Protein AF-A0ABD6B1K3-F1 (afdb_monomer_lite)

Seco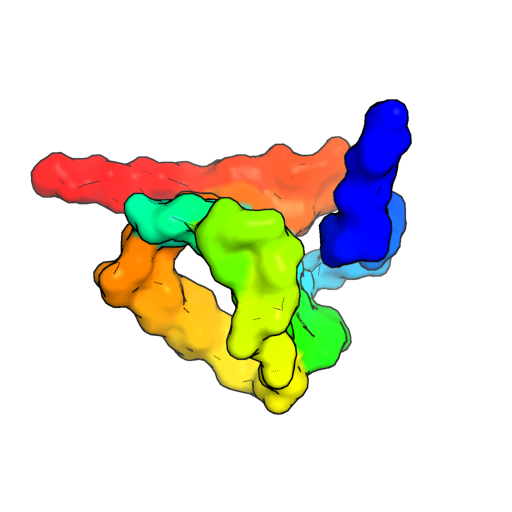ndary structure (DSSP, 8-state):
----TTSPPHHHHHT--SS-EEEEE-TTS-EEEEETTTTEEEEE-TTS-EEEEEE-S-HHHHHHHHHHHH--EEEEEETTEEEE-------

Sequence (91 aa):
MATNATRPSDEKLLGLSTSYNLLGTDRYGRDHYASAVRNLIWVTGMTGEIVHVERTDAIPQWVSFVRREHGWVALRYRDGGLETLATEVRA

pLDDT: mean 73.46, std 18.52, range [31.16, 93.25]

Foldseek 3Di:
DDDLPPDDDLVVQLVDPPWDWKWWAFPQGKIWTATLVQQWIWIADNVRHTDDIDRHNCRVVVVVVCCVPTVTFIWTRYNPGIDTDDRPPPD

Radius of gyration: 12.95 Å; chains: 1; bounding box: 31×28×36 Å

Organism: NCBI:txid2071873

Structure (mmCIF, N/CA/C/O backbone):
data_AF-A0ABD6B1K3-F1
#
_entry.id   AF-A0ABD6B1K3-F1
#
loop_
_atom_site.group_PDB
_atom_site.id
_atom_site.type_symbol
_atom_site.label_atom_id
_atom_site.label_alt_id
_atom_site.label_comp_id
_atom_site.label_asym_id
_atom_site.label_entity_id
_atom_site.label_seq_id
_atom_site.pdbx_PDB_ins_code
_atom_site.Cartn_x
_atom_site.Cartn_y
_atom_site.Cartn_z
_atom_site.occupancy
_atom_site.B_iso_or_equiv
_atom_site.auth_seq_id
_atom_site.auth_comp_id
_atom_site.auth_asym_id
_atom_site.auth_atom_id
_atom_site.pdbx_PDB_model_num
ATOM 1 N N . MET A 1 1 ? -7.140 11.556 21.565 1.00 33.84 1 MET A N 1
ATOM 2 C CA . MET A 1 1 ? -7.004 11.434 20.098 1.00 33.84 1 MET A CA 1
ATOM 3 C C . MET A 1 1 ? -5.799 10.547 19.841 1.00 33.84 1 MET A C 1
ATOM 5 O O . MET A 1 1 ? -4.689 10.993 20.087 1.00 33.84 1 MET A O 1
ATOM 9 N N . ALA A 1 2 ? -6.003 9.275 19.495 1.00 31.16 2 ALA A N 1
ATOM 10 C CA . ALA A 1 2 ? -4.889 8.379 19.195 1.00 31.16 2 ALA A CA 1
ATOM 11 C C . ALA A 1 2 ? -4.374 8.721 17.794 1.00 31.16 2 ALA A C 1
ATOM 13 O O . ALA A 1 2 ? -5.058 8.488 16.799 1.00 31.16 2 ALA A O 1
ATOM 14 N N . THR A 1 3 ? -3.200 9.340 17.721 1.00 36.25 3 THR A N 1
ATOM 15 C CA . THR A 1 3 ? -2.434 9.419 16.482 1.00 36.25 3 THR A CA 1
ATOM 16 C C . THR A 1 3 ? -2.146 7.986 16.054 1.00 36.25 3 THR A C 1
ATOM 18 O O . THR A 1 3 ? -1.546 7.213 16.797 1.00 36.25 3 THR A O 1
ATOM 21 N N . ASN A 1 4 ? -2.657 7.601 14.887 1.00 38.47 4 ASN A N 1
ATOM 22 C CA . ASN A 1 4 ? -2.478 6.275 14.313 1.00 38.47 4 ASN A CA 1
ATOM 23 C C . ASN A 1 4 ? -0.979 6.098 13.998 1.00 38.47 4 ASN A C 1
ATOM 25 O O . ASN A 1 4 ? -0.515 6.451 12.916 1.00 38.47 4 ASN A O 1
ATOM 29 N N . ALA A 1 5 ? -0.202 5.639 14.986 1.00 38.66 5 ALA A N 1
ATOM 30 C CA . ALA A 1 5 ? 1.264 5.572 14.975 1.00 38.66 5 ALA A CA 1
ATOM 31 C C . ALA A 1 5 ? 1.838 4.578 13.945 1.00 38.66 5 ALA A C 1
ATOM 33 O O . ALA A 1 5 ? 3.047 4.378 13.860 1.00 38.66 5 ALA A O 1
ATOM 34 N N . THR A 1 6 ? 0.969 3.955 13.159 1.00 51.25 6 THR A N 1
ATOM 35 C CA . THR A 1 6 ? 1.278 2.951 12.150 1.00 51.25 6 THR A CA 1
ATOM 36 C C . THR A 1 6 ? 1.282 3.508 10.728 1.00 51.25 6 THR A C 1
ATOM 38 O O . THR A 1 6 ? 1.859 2.889 9.847 1.00 51.25 6 THR A O 1
ATOM 41 N N . ARG A 1 7 ? 0.745 4.698 10.445 1.00 46.44 7 ARG A N 1
ATOM 42 C CA . ARG A 1 7 ? 0.898 5.273 9.096 1.00 46.44 7 ARG A CA 1
ATOM 43 C C . ARG A 1 7 ? 2.270 5.955 8.987 1.00 46.44 7 ARG A C 1
ATOM 45 O O . ARG A 1 7 ? 2.580 6.792 9.838 1.00 46.44 7 ARG A O 1
ATOM 52 N N . PRO A 1 8 ? 3.127 5.614 8.000 1.00 49.56 8 PRO A N 1
ATOM 53 C CA . PRO A 1 8 ? 4.334 6.396 7.765 1.00 49.56 8 PRO A CA 1
ATOM 54 C C . PRO A 1 8 ? 3.913 7.846 7.512 1.00 49.56 8 PRO A C 1
ATOM 56 O O . PRO A 1 8 ? 2.992 8.083 6.736 1.00 49.56 8 PRO A O 1
ATOM 59 N N . SER A 1 9 ? 4.541 8.799 8.204 1.00 54.50 9 SER A N 1
ATOM 60 C CA . SER A 1 9 ? 4.190 10.211 8.050 1.00 54.50 9 SER A CA 1
ATOM 61 C C . SER A 1 9 ? 4.414 10.669 6.610 1.00 54.50 9 SER A C 1
ATOM 63 O O . SER A 1 9 ? 5.357 10.214 5.957 1.00 54.50 9 SER A O 1
ATOM 65 N N . ASP A 1 10 ? 3.582 11.599 6.140 1.00 50.69 10 ASP A N 1
ATOM 66 C CA . ASP A 1 10 ? 3.669 12.157 4.787 1.00 50.69 10 ASP A CA 1
ATOM 67 C C . ASP A 1 10 ? 5.087 12.677 4.487 1.00 50.69 10 ASP A C 1
ATOM 69 O O . ASP A 1 10 ? 5.659 12.372 3.446 1.00 50.69 10 ASP A O 1
ATOM 73 N N . GLU A 1 11 ? 5.741 13.321 5.459 1.00 47.38 11 GLU A N 1
ATOM 74 C CA . GLU A 1 11 ? 7.137 13.784 5.374 1.00 47.38 11 GLU A CA 1
ATOM 75 C C . GLU A 1 11 ? 8.157 12.665 5.089 1.00 47.38 11 GLU A C 1
ATOM 77 O O . GLU A 1 11 ? 9.123 12.879 4.358 1.00 47.38 11 GLU A O 1
ATOM 82 N N . LYS A 1 12 ? 7.949 11.446 5.613 1.00 52.69 12 LYS A N 1
ATOM 83 C CA . LYS A 1 12 ? 8.829 10.290 5.340 1.00 52.69 12 LYS A CA 1
ATOM 84 C C . LYS A 1 12 ? 8.653 9.736 3.926 1.00 52.69 12 LYS A C 1
ATOM 86 O O . LYS A 1 12 ? 9.496 8.955 3.482 1.00 52.69 12 LYS A O 1
ATOM 91 N N . LEU A 1 13 ? 7.555 10.082 3.262 1.00 49.72 13 LEU A N 1
ATOM 92 C CA . LEU A 1 13 ? 7.175 9.579 1.944 1.00 49.72 13 LEU A CA 1
ATOM 93 C C . LEU A 1 13 ? 7.465 10.606 0.844 1.00 49.72 13 LEU A C 1
ATOM 95 O O . LEU A 1 13 ? 7.822 10.216 -0.264 1.00 49.72 13 LEU A O 1
ATOM 99 N N . LEU A 1 14 ? 7.421 11.898 1.177 1.00 45.84 14 LEU A N 1
ATOM 100 C CA . LEU A 1 14 ? 7.751 13.021 0.294 1.00 45.84 14 LEU A CA 1
ATOM 101 C C . LEU A 1 14 ? 9.234 13.093 -0.114 1.00 45.84 14 LEU A C 1
ATOM 103 O O . LEU A 1 14 ? 9.552 13.682 -1.137 1.00 45.84 14 LEU A O 1
ATOM 107 N N . GLY A 1 15 ? 10.150 12.474 0.639 1.00 47.44 15 GLY A N 1
ATOM 108 C CA . GLY A 1 15 ? 11.577 12.416 0.282 1.00 47.44 15 GLY A CA 1
ATOM 109 C C . GLY A 1 15 ? 11.939 11.364 -0.776 1.00 47.44 15 GLY A C 1
ATOM 110 O O . GLY A 1 15 ? 13.116 11.185 -1.082 1.00 47.44 15 GLY A O 1
ATOM 111 N N . LEU A 1 16 ? 10.959 10.618 -1.294 1.00 51.78 16 LEU A N 1
ATOM 112 C CA . LEU A 1 16 ? 11.170 9.453 -2.151 1.00 51.78 16 LEU A CA 1
ATOM 113 C C . LEU A 1 16 ? 10.700 9.743 -3.578 1.00 51.78 16 LEU A C 1
ATOM 115 O O . LEU A 1 16 ? 9.651 9.262 -4.011 1.00 51.78 16 LEU A O 1
ATOM 119 N N . SER A 1 17 ? 11.475 10.535 -4.317 1.00 47.19 17 SER A N 1
ATOM 120 C CA . SER A 1 17 ? 11.158 10.820 -5.713 1.00 47.19 17 SER A CA 1
ATOM 121 C C . SER A 1 17 ? 11.294 9.551 -6.576 1.00 47.19 17 SER A C 1
ATOM 123 O O . SER A 1 17 ? 12.254 8.787 -6.491 1.00 47.19 17 SER A O 1
ATOM 125 N N . THR A 1 18 ? 10.288 9.329 -7.425 1.00 49.66 18 THR A N 1
ATOM 126 C CA . THR A 1 18 ? 10.203 8.374 -8.558 1.00 49.66 18 THR A CA 1
ATOM 127 C C . THR A 1 18 ? 9.991 6.871 -8.318 1.00 49.66 18 THR A C 1
ATOM 129 O O . THR A 1 18 ? 9.625 6.177 -9.267 1.00 49.66 18 THR A O 1
ATOM 132 N N . SER A 1 19 ? 10.062 6.348 -7.096 1.00 55.12 19 SER A N 1
ATOM 133 C CA . SER A 1 19 ? 9.919 4.897 -6.863 1.00 55.12 19 SER A CA 1
ATOM 134 C C . SER A 1 19 ? 8.567 4.549 -6.237 1.00 55.12 19 SER A C 1
ATOM 136 O O . SER A 1 19 ? 8.335 4.878 -5.081 1.00 55.12 19 SER A O 1
ATOM 138 N N . TYR A 1 20 ? 7.679 3.896 -7.001 1.00 68.44 20 TYR A N 1
ATOM 139 C CA . TYR A 1 20 ? 6.359 3.347 -6.626 1.00 68.44 20 TYR A CA 1
ATOM 140 C C . TYR A 1 20 ? 6.090 3.224 -5.108 1.00 68.44 20 TYR A C 1
ATOM 142 O O . TYR A 1 20 ? 6.278 2.161 -4.514 1.00 68.44 20 TYR A O 1
ATOM 150 N N . ASN A 1 21 ? 5.614 4.309 -4.491 1.00 78.81 21 ASN A N 1
ATOM 151 C CA . ASN A 1 21 ? 5.031 4.297 -3.153 1.00 78.81 21 ASN A CA 1
ATOM 152 C C . ASN A 1 21 ? 3.518 4.435 -3.307 1.00 78.81 21 ASN A C 1
ATOM 154 O O . ASN A 1 21 ? 3.023 5.457 -3.797 1.00 78.81 21 ASN A O 1
ATOM 158 N N . LEU A 1 22 ? 2.799 3.385 -2.930 1.00 83.19 22 LEU A N 1
ATOM 159 C CA . LEU A 1 22 ? 1.355 3.285 -3.064 1.00 83.19 22 LEU A CA 1
ATOM 160 C C . LEU A 1 22 ? 0.727 2.998 -1.708 1.00 83.19 22 LEU A C 1
ATOM 162 O O . LEU A 1 22 ? 1.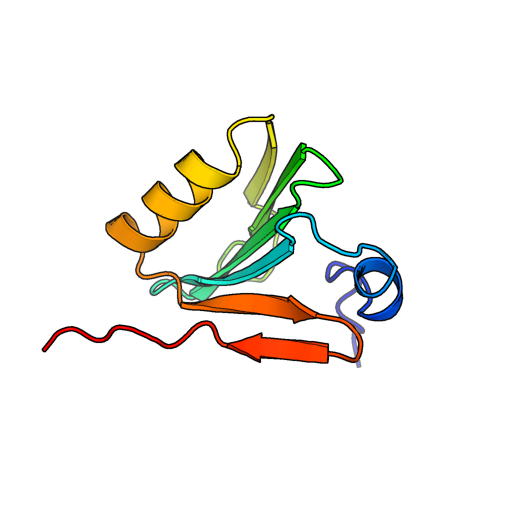244 2.208 -0.919 1.00 83.19 22 LEU A O 1
ATOM 166 N N . LEU A 1 23 ? -0.415 3.625 -1.478 1.00 87.12 23 LEU A N 1
ATOM 167 C CA . LEU A 1 23 ? -1.302 3.361 -0.356 1.00 87.12 23 LEU A CA 1
ATOM 168 C C . LEU A 1 23 ? -2.700 3.139 -0.916 1.00 87.12 23 LEU A C 1
ATOM 170 O O . LEU A 1 23 ? -3.044 3.721 -1.930 1.00 87.12 23 LEU A O 1
ATOM 174 N N . GLY A 1 24 ? -3.548 2.372 -0.261 1.00 86.38 24 GLY A N 1
ATOM 175 C CA . GLY A 1 24 ? -4.986 2.535 -0.448 1.00 86.38 24 GLY A CA 1
ATOM 176 C C . GLY A 1 24 ? -5.758 1.425 0.216 1.00 86.38 24 GLY A C 1
ATOM 177 O O . GLY A 1 24 ? -5.165 0.531 0.808 1.00 86.38 24 GLY A O 1
ATOM 178 N N . THR A 1 25 ? -7.067 1.464 0.062 1.00 87.50 25 THR A N 1
ATOM 179 C CA . THR A 1 25 ? -7.958 0.548 0.761 1.00 87.50 25 THR A CA 1
ATOM 180 C C . THR A 1 25 ? -8.608 -0.391 -0.246 1.00 87.50 25 THR A C 1
ATOM 182 O O .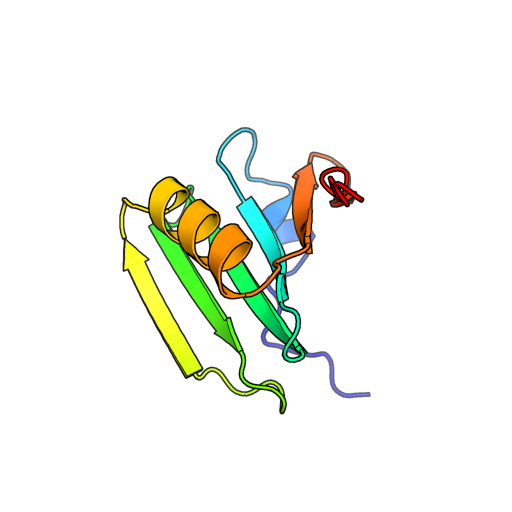 THR A 1 25 ? -8.970 0.022 -1.353 1.00 87.50 25 THR A O 1
ATOM 185 N N . ASP A 1 26 ? -8.690 -1.674 0.093 1.00 88.75 26 ASP A N 1
ATOM 186 C CA . ASP A 1 26 ? -9.401 -2.651 -0.730 1.00 88.75 26 ASP A CA 1
ATOM 187 C C . ASP A 1 26 ? -10.905 -2.691 -0.417 1.00 88.75 26 ASP A C 1
ATOM 189 O O . ASP A 1 26 ? -11.384 -2.064 0.530 1.00 88.75 26 ASP A O 1
ATOM 193 N N . ARG A 1 27 ? -11.674 -3.456 -1.202 1.00 85.88 27 ARG A N 1
ATOM 194 C CA . ARG A 1 27 ? -13.136 -3.577 -1.036 1.00 85.88 27 ARG A CA 1
ATOM 195 C C . ARG A 1 27 ? -13.578 -4.164 0.308 1.00 85.88 27 ARG A C 1
ATOM 197 O O . ARG A 1 27 ? -14.765 -4.134 0.615 1.00 85.88 27 ARG A O 1
ATOM 204 N N . TYR A 1 28 ? -12.652 -4.737 1.074 1.00 86.62 28 TYR A N 1
ATOM 205 C CA . TYR A 1 28 ? -12.901 -5.311 2.393 1.00 86.62 28 TYR A CA 1
ATOM 206 C C . TYR A 1 28 ? -12.527 -4.348 3.527 1.00 86.62 28 TYR A C 1
ATOM 208 O O . TYR A 1 28 ? -12.668 -4.708 4.692 1.00 86.62 28 TYR A O 1
ATOM 216 N N . GLY A 1 29 ? -12.053 -3.138 3.212 1.00 86.44 29 GLY A N 1
ATOM 217 C CA . GLY A 1 29 ? -11.655 -2.143 4.207 1.00 86.44 29 GLY A CA 1
ATOM 218 C C . GLY A 1 29 ? -10.241 -2.335 4.758 1.00 86.44 29 GLY A C 1
ATOM 219 O O . GLY A 1 29 ? -9.921 -1.755 5.792 1.00 86.44 29 GLY A O 1
ATOM 220 N N . ARG A 1 30 ? -9.392 -3.143 4.107 1.00 89.06 30 ARG A N 1
ATOM 221 C CA . ARG A 1 30 ? -7.985 -3.320 4.505 1.00 89.06 30 ARG A CA 1
ATOM 222 C C . ARG A 1 30 ? -7.119 -2.251 3.859 1.00 89.06 30 ARG A C 1
ATOM 224 O O . ARG A 1 30 ? -7.231 -2.045 2.649 1.00 89.06 30 ARG A O 1
ATOM 231 N N . ASP A 1 31 ? -6.232 -1.627 4.630 1.00 90.19 31 ASP A N 1
ATOM 232 C CA . ASP A 1 31 ? -5.245 -0.700 4.079 1.00 90.19 31 ASP A CA 1
ATOM 233 C C . ASP A 1 31 ? -4.031 -1.483 3.573 1.00 90.19 31 ASP A C 1
ATOM 235 O O . ASP A 1 31 ? -3.484 -2.354 4.249 1.00 90.19 31 ASP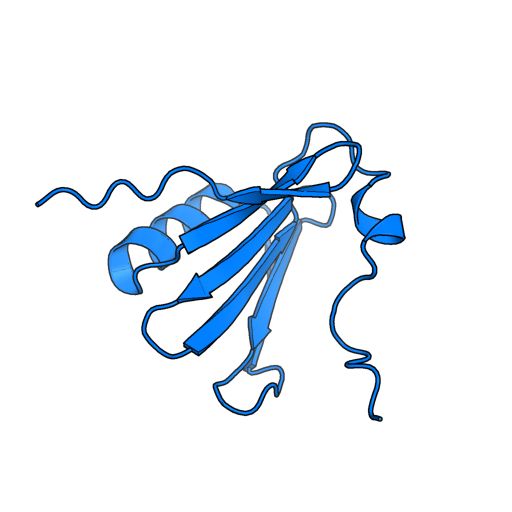 A O 1
ATOM 239 N N . HIS A 1 32 ? -3.602 -1.140 2.367 1.00 90.06 32 HIS A N 1
ATOM 240 C CA . HIS A 1 32 ? -2.478 -1.717 1.648 1.00 90.06 32 HIS A CA 1
ATOM 241 C C . HIS A 1 32 ? -1.428 -0.641 1.441 1.00 90.06 32 HIS A C 1
ATOM 243 O O . HIS A 1 32 ? -1.722 0.405 0.865 1.00 90.06 32 HIS A O 1
ATOM 249 N N . TYR A 1 33 ? -0.201 -0.909 1.866 1.00 89.69 33 TYR A N 1
ATOM 250 C CA . TYR A 1 33 ? 0.962 -0.068 1.626 1.00 89.69 33 TYR A CA 1
ATOM 251 C C . TYR A 1 33 ? 2.019 -0.858 0.857 1.00 89.69 33 TYR A C 1
ATOM 253 O O . TYR A 1 33 ? 2.384 -1.969 1.239 1.00 89.69 33 TYR A O 1
ATOM 261 N N . ALA A 1 34 ? 2.539 -0.261 -0.209 1.00 88.38 34 ALA A N 1
ATOM 262 C CA . ALA A 1 34 ? 3.615 -0.811 -1.018 1.00 88.38 34 ALA A CA 1
ATOM 263 C C . ALA A 1 34 ? 4.678 0.259 -1.266 1.00 88.38 34 ALA A C 1
ATOM 265 O O . ALA A 1 34 ? 4.359 1.373 -1.679 1.00 88.38 34 ALA A O 1
ATOM 266 N N . SER A 1 35 ? 5.945 -0.083 -1.039 1.00 86.62 35 SER A N 1
ATOM 267 C CA . SER A 1 35 ? 7.080 0.817 -1.233 1.00 86.62 35 SER A CA 1
ATOM 268 C C . SER A 1 35 ? 8.190 0.128 -2.003 1.00 86.62 35 SER A C 1
ATOM 270 O O . SER A 1 35 ? 8.894 -0.721 -1.456 1.00 86.62 35 SER A O 1
ATOM 272 N N . ALA A 1 36 ? 8.387 0.544 -3.252 1.00 80.88 36 ALA A N 1
ATOM 273 C CA . ALA A 1 36 ? 9.508 0.093 -4.076 1.00 80.88 36 ALA A CA 1
ATOM 274 C C . ALA A 1 36 ? 10.861 0.643 -3.600 1.00 80.88 36 ALA A C 1
ATOM 276 O O . ALA A 1 36 ? 11.896 0.075 -3.908 1.00 80.88 36 ALA A O 1
ATOM 277 N N . VAL A 1 37 ? 10.884 1.727 -2.817 1.00 82.56 37 VAL A N 1
ATOM 278 C CA . VAL A 1 37 ? 12.136 2.191 -2.193 1.00 82.56 37 VAL A CA 1
ATOM 279 C C . VAL A 1 37 ? 12.595 1.234 -1.103 1.00 82.56 37 VAL A C 1
ATOM 281 O O . VAL A 1 37 ? 13.786 1.003 -0.924 1.00 82.56 37 VAL A O 1
ATOM 284 N N . ARG A 1 38 ? 11.642 0.718 -0.326 1.00 83.31 38 ARG A N 1
ATOM 285 C CA . ARG A 1 38 ? 11.932 -0.129 0.833 1.00 83.31 38 ARG A CA 1
ATOM 286 C C . ARG A 1 38 ? 11.822 -1.618 0.520 1.00 83.31 38 ARG A C 1
ATOM 288 O O . ARG A 1 38 ? 12.022 -2.409 1.440 1.00 83.31 38 ARG A O 1
ATOM 295 N N . ASN A 1 39 ? 11.459 -1.972 -0.717 1.00 87.88 39 ASN A N 1
ATOM 296 C CA . ASN A 1 39 ? 11.040 -3.312 -1.129 1.00 87.88 39 ASN A CA 1
ATOM 297 C C . ASN A 1 39 ? 10.118 -3.929 -0.082 1.00 87.88 39 ASN A C 1
ATOM 299 O O . ASN A 1 39 ? 10.400 -4.999 0.440 1.00 87.88 39 ASN A O 1
ATOM 303 N N . LEU A 1 40 ? 9.082 -3.186 0.316 1.00 88.62 40 LEU A N 1
ATOM 304 C CA . LEU A 1 40 ? 8.247 -3.512 1.469 1.00 88.62 40 LEU A CA 1
ATOM 305 C C . LEU A 1 40 ? 6.767 -3.412 1.123 1.00 88.62 40 LEU A C 1
ATOM 307 O O . LEU A 1 40 ? 6.314 -2.406 0.572 1.00 88.62 40 LEU A O 1
ATOM 311 N N . ILE A 1 41 ? 6.026 -4.427 1.545 1.00 91.25 41 ILE A N 1
ATOM 312 C CA . ILE A 1 41 ? 4.570 -4.482 1.556 1.00 91.25 41 ILE A CA 1
ATOM 313 C C . ILE A 1 41 ? 4.099 -4.555 3.001 1.00 91.25 41 ILE A C 1
ATOM 315 O O . ILE A 1 41 ? 4.707 -5.226 3.839 1.00 91.25 41 ILE A O 1
ATOM 319 N N . TRP A 1 42 ? 2.983 -3.894 3.275 1.00 93.25 42 TRP A N 1
ATOM 320 C CA . TRP A 1 42 ? 2.282 -3.970 4.543 1.00 93.25 42 TRP A CA 1
ATOM 321 C C . TRP A 1 42 ? 0.770 -3.921 4.307 1.00 93.25 42 TRP A C 1
ATOM 323 O O . TRP A 1 42 ? 0.285 -3.065 3.571 1.00 93.25 42 TRP A O 1
ATOM 333 N N . VAL A 1 43 ? 0.031 -4.839 4.932 1.00 91.00 43 VAL A N 1
ATOM 334 C CA . VAL A 1 43 ? -1.436 -4.857 4.947 1.00 91.00 43 VAL A CA 1
ATOM 335 C C . VAL A 1 43 ? -1.965 -4.779 6.376 1.00 91.00 43 VAL A C 1
ATOM 337 O O . VAL A 1 43 ? -1.459 -5.464 7.276 1.00 91.00 43 VAL A O 1
ATOM 340 N N . THR A 1 44 ? -3.009 -3.981 6.579 1.00 92.81 44 THR A N 1
ATOM 341 C CA . THR A 1 44 ? -3.781 -3.971 7.822 1.00 92.81 44 THR A CA 1
ATOM 342 C C . THR A 1 44 ? -5.040 -4.824 7.713 1.00 92.81 44 THR A C 1
ATOM 344 O O . THR A 1 44 ? -5.619 -4.996 6.641 1.00 92.81 44 THR A O 1
ATOM 347 N N . GLY A 1 45 ? -5.471 -5.387 8.835 1.00 87.31 45 GLY A N 1
ATOM 348 C CA . GLY A 1 45 ? -6.796 -5.969 8.972 1.00 87.31 45 GLY A CA 1
ATOM 349 C C . GLY A 1 45 ? -7.866 -4.885 9.099 1.00 87.31 45 GLY A C 1
ATOM 350 O O . GLY A 1 45 ? -7.575 -3.689 9.174 1.00 87.31 45 GLY A O 1
ATOM 351 N N . MET A 1 46 ? -9.129 -5.309 9.144 1.00 87.88 46 MET A N 1
ATOM 352 C CA . MET A 1 46 ? -10.281 -4.398 9.217 1.00 87.88 46 MET A CA 1
ATOM 353 C C . MET A 1 46 ? -10.320 -3.585 10.519 1.00 87.88 46 MET A C 1
ATOM 355 O O . MET A 1 46 ? -10.989 -2.556 10.573 1.00 87.88 46 MET A O 1
ATOM 359 N N . THR A 1 47 ? -9.622 -4.033 11.571 1.00 86.56 47 THR A N 1
ATOM 360 C CA . THR A 1 47 ? -9.549 -3.324 12.859 1.00 86.56 47 THR A CA 1
ATOM 361 C C . THR A 1 47 ? -8.278 -2.481 13.004 1.00 86.56 47 THR A C 1
ATOM 363 O O . THR A 1 47 ? -8.053 -1.873 14.049 1.00 86.56 47 THR A O 1
ATOM 366 N N . GLY A 1 48 ? -7.473 -2.381 11.938 1.00 82.81 48 GLY A N 1
ATOM 367 C CA . GLY A 1 48 ? -6.248 -1.579 11.887 1.00 82.81 48 GLY A CA 1
ATOM 368 C C . GLY A 1 48 ? -4.990 -2.294 12.391 1.00 82.81 48 GLY A C 1
ATOM 369 O O . GLY A 1 48 ? -3.906 -1.710 12.378 1.00 82.81 48 GLY A O 1
ATOM 370 N N . GLU A 1 49 ? -5.104 -3.551 12.809 1.00 90.06 49 GLU A N 1
ATOM 371 C CA . GLU A 1 49 ? -3.986 -4.409 13.177 1.00 90.06 49 GLU A CA 1
ATOM 372 C C . GLU A 1 49 ? -3.140 -4.787 11.957 1.00 90.06 49 GLU A C 1
ATOM 374 O O . GLU A 1 49 ? -3.632 -4.855 10.834 1.00 90.06 49 GLU A O 1
ATOM 379 N N . ILE A 1 50 ? -1.853 -5.058 12.156 1.00 89.81 50 ILE A N 1
ATOM 380 C CA . ILE A 1 50 ? -0.979 -5.520 11.077 1.00 89.81 50 ILE A CA 1
ATOM 381 C C . ILE A 1 50 ? -1.218 -7.013 10.860 1.00 89.81 50 ILE A C 1
ATOM 383 O O . ILE A 1 50 ? -0.973 -7.801 11.770 1.00 89.81 50 ILE A O 1
ATOM 387 N N . VAL A 1 51 ? -1.645 -7.401 9.657 1.00 91.81 51 VAL A N 1
ATOM 388 C CA . VAL A 1 51 ? -1.898 -8.815 9.313 1.00 91.81 51 VAL A CA 1
ATOM 389 C C . VAL A 1 51 ? -0.876 -9.384 8.335 1.00 91.81 51 VAL A C 1
ATOM 391 O O . VAL A 1 51 ? -0.719 -10.599 8.261 1.00 91.81 51 VAL A O 1
ATOM 394 N N . HIS A 1 52 ? -0.164 -8.526 7.597 1.00 90.75 52 HIS A N 1
ATOM 395 C CA . HIS A 1 52 ? 0.886 -8.943 6.664 1.00 90.75 52 HIS A CA 1
ATOM 396 C C . HIS A 1 52 ? 1.994 -7.900 6.576 1.00 90.75 52 HIS A C 1
ATOM 398 O O . HIS A 1 52 ? 1.711 -6.709 6.437 1.00 90.75 52 HIS A O 1
ATOM 404 N N . VAL A 1 53 ? 3.245 -8.357 6.605 1.00 92.88 53 VAL A N 1
ATOM 405 C CA . VAL A 1 53 ? 4.435 -7.553 6.303 1.00 92.88 53 VAL A CA 1
ATOM 406 C C . VAL A 1 53 ? 5.406 -8.430 5.535 1.00 92.88 53 VAL A C 1
ATOM 408 O O . VAL A 1 53 ? 5.762 -9.513 5.993 1.00 92.88 53 VAL A O 1
ATOM 411 N N . GLU A 1 54 ? 5.869 -7.952 4.388 1.00 91.69 54 GLU A N 1
ATOM 412 C CA . GLU A 1 54 ? 6.763 -8.718 3.527 1.00 91.69 54 GLU A CA 1
ATOM 413 C C . GLU A 1 54 ? 7.785 -7.806 2.867 1.00 91.69 54 GLU A C 1
ATOM 415 O O . GLU A 1 54 ? 7.439 -6.729 2.377 1.00 91.69 54 GLU A O 1
ATOM 420 N N . ARG A 1 55 ? 9.047 -8.252 2.833 1.00 92.19 55 ARG A N 1
ATOM 421 C CA . ARG A 1 55 ? 10.070 -7.633 1.992 1.00 92.19 55 ARG A CA 1
ATOM 422 C C . ARG A 1 55 ? 10.179 -8.377 0.671 1.00 92.19 55 ARG A C 1
ATOM 424 O O . ARG A 1 55 ? 10.441 -9.575 0.680 1.00 92.19 55 ARG A O 1
ATOM 431 N N . THR A 1 56 ? 9.995 -7.677 -0.441 1.00 86.56 56 THR A N 1
ATOM 432 C CA . THR A 1 56 ? 9.990 -8.279 -1.775 1.00 86.56 56 THR A CA 1
ATOM 433 C C . THR A 1 56 ? 10.304 -7.256 -2.858 1.00 86.56 56 THR A C 1
ATOM 435 O O . THR A 1 56 ? 9.884 -6.101 -2.778 1.00 86.56 56 THR A O 1
ATOM 438 N N . ASP A 1 57 ? 11.000 -7.706 -3.899 1.00 86.31 57 ASP A N 1
ATOM 439 C CA . ASP A 1 57 ? 11.263 -6.922 -5.110 1.00 86.31 57 ASP A CA 1
ATOM 440 C C . ASP A 1 57 ? 10.098 -7.028 -6.118 1.00 86.31 57 ASP A C 1
ATOM 442 O O . ASP A 1 57 ? 10.039 -6.294 -7.104 1.00 86.31 57 ASP A O 1
ATOM 446 N N . ALA A 1 58 ? 9.120 -7.907 -5.858 1.00 85.81 58 ALA A N 1
ATOM 447 C CA . ALA A 1 58 ? 7.955 -8.144 -6.714 1.00 85.81 58 ALA A CA 1
ATOM 448 C C . ALA A 1 58 ? 6.776 -7.187 -6.423 1.00 85.81 58 ALA A C 1
ATOM 450 O O . ALA A 1 58 ? 5.602 -7.558 -6.544 1.00 85.81 58 ALA A O 1
ATOM 451 N N . ILE A 1 59 ? 7.078 -5.945 -6.026 1.00 87.00 59 ILE A N 1
ATOM 452 C CA . ILE A 1 59 ? 6.072 -4.935 -5.660 1.00 87.00 59 ILE A CA 1
ATOM 453 C C . ILE A 1 59 ? 5.040 -4.711 -6.784 1.00 87.00 59 ILE A C 1
ATOM 455 O O . ILE A 1 59 ? 3.842 -4.752 -6.495 1.00 87.00 59 ILE A O 1
ATOM 459 N N . PRO A 1 60 ? 5.425 -4.527 -8.066 1.00 83.75 60 PRO A N 1
ATOM 460 C CA . PRO A 1 60 ? 4.449 -4.300 -9.137 1.00 83.75 60 PRO A CA 1
ATOM 461 C C . PRO A 1 60 ? 3.475 -5.471 -9.348 1.00 83.75 60 PRO A C 1
ATOM 463 O O . PRO A 1 60 ? 2.288 -5.257 -9.618 1.00 83.75 60 PRO A O 1
ATOM 466 N N . GLN A 1 61 ? 3.955 -6.709 -9.212 1.00 82.75 61 GLN A N 1
ATOM 467 C CA . GLN A 1 61 ? 3.152 -7.923 -9.365 1.00 82.75 61 GLN A CA 1
ATOM 468 C C . GLN A 1 61 ? 2.133 -8.038 -8.233 1.00 82.75 61 GLN A C 1
ATOM 470 O O . GLN A 1 61 ? 0.954 -8.287 -8.493 1.00 82.75 61 GLN A O 1
ATOM 475 N N . TRP A 1 62 ? 2.565 -7.790 -6.996 1.00 87.81 62 TRP A N 1
ATOM 476 C CA . TRP A 1 62 ? 1.675 -7.786 -5.840 1.00 87.81 62 TRP A CA 1
ATOM 477 C C . TRP A 1 62 ? 0.594 -6.709 -5.961 1.00 87.81 62 TRP A C 1
ATOM 479 O O . TRP A 1 62 ? -0.591 -6.999 -5.803 1.00 87.81 62 TRP A O 1
ATOM 489 N N . VAL A 1 63 ? 0.974 -5.485 -6.345 1.00 85.19 63 VAL A N 1
ATOM 490 C CA . VAL A 1 63 ? 0.026 -4.379 -6.555 1.00 85.19 63 VAL A CA 1
ATOM 491 C C . VAL A 1 63 ? -1.047 -4.762 -7.576 1.00 85.19 63 VAL A C 1
ATOM 493 O O . VAL A 1 63 ? -2.238 -4.533 -7.357 1.00 85.19 63 VAL A O 1
ATOM 496 N N . SER A 1 64 ? -0.625 -5.372 -8.685 1.00 83.19 64 SER A N 1
ATOM 497 C CA . SER A 1 64 ? -1.522 -5.819 -9.754 1.00 83.19 64 SER A CA 1
ATOM 498 C C . SER A 1 64 ? -2.476 -6.918 -9.279 1.00 83.19 64 SER A C 1
ATOM 500 O O . SER A 1 64 ? -3.664 -6.880 -9.603 1.00 83.19 64 SER A O 1
ATOM 502 N N . PHE A 1 65 ? -1.979 -7.865 -8.478 1.00 85.25 65 PH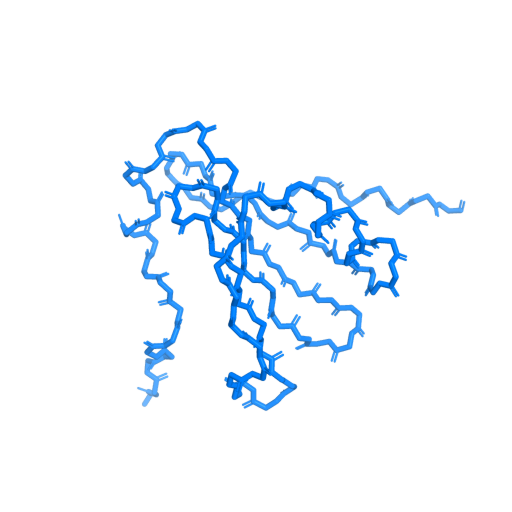E A N 1
ATOM 503 C CA . PHE A 1 65 ? -2.789 -8.911 -7.857 1.00 85.25 65 PHE A CA 1
ATOM 504 C C . PHE A 1 65 ? -3.864 -8.318 -6.938 1.00 85.25 65 PHE A C 1
ATOM 506 O O . PHE A 1 65 ? -5.045 -8.593 -7.138 1.00 85.25 65 PHE A O 1
ATOM 513 N N . VAL A 1 66 ? -3.496 -7.447 -5.993 1.00 86.12 66 VAL A N 1
ATOM 514 C CA . VAL A 1 66 ? -4.454 -6.868 -5.034 1.00 86.12 66 VAL A CA 1
ATOM 515 C C . VAL A 1 66 ? -5.520 -6.034 -5.748 1.00 86.12 66 VAL A C 1
ATOM 517 O O . VAL A 1 66 ? -6.704 -6.140 -5.425 1.00 86.12 66 VAL A O 1
ATOM 520 N N . ARG A 1 67 ? -5.144 -5.245 -6.763 1.00 84.88 67 ARG A N 1
ATOM 521 C CA . ARG A 1 67 ? -6.119 -4.493 -7.573 1.00 84.88 67 ARG A CA 1
ATOM 522 C C . ARG A 1 67 ? -7.148 -5.408 -8.224 1.00 84.88 67 ARG A C 1
ATOM 524 O O . ARG A 1 67 ? -8.340 -5.133 -8.114 1.00 84.88 67 ARG A O 1
ATOM 531 N N . ARG A 1 68 ? -6.694 -6.490 -8.860 1.00 84.19 68 ARG A N 1
ATOM 532 C CA . ARG A 1 68 ? -7.563 -7.434 -9.572 1.00 84.19 68 ARG A CA 1
ATOM 533 C C . ARG A 1 68 ? -8.452 -8.241 -8.625 1.00 84.19 68 ARG A C 1
ATOM 535 O O . ARG A 1 68 ? -9.648 -8.344 -8.863 1.00 84.19 68 ARG A O 1
ATOM 542 N N . GLU A 1 69 ? -7.884 -8.796 -7.559 1.00 87.25 69 GLU A N 1
ATOM 543 C CA . GLU A 1 69 ? -8.596 -9.735 -6.681 1.00 87.25 69 GLU A CA 1
ATOM 544 C C . GLU A 1 69 ? -9.420 -9.043 -5.588 1.00 87.25 69 GLU A C 1
AT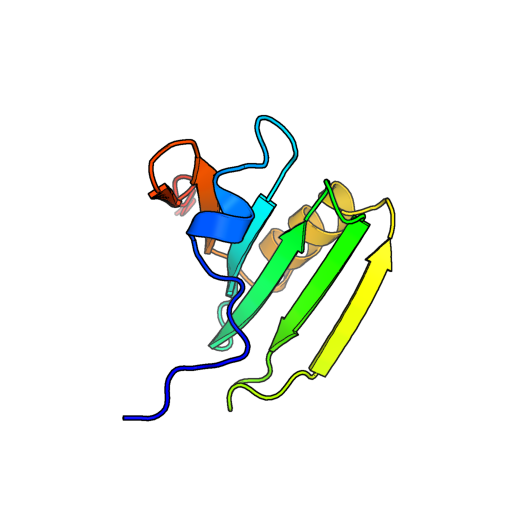OM 546 O O . GLU A 1 69 ? -10.402 -9.600 -5.089 1.00 87.25 69 GLU A O 1
ATOM 551 N N . HIS A 1 70 ? -9.015 -7.845 -5.161 1.00 84.56 70 HIS A N 1
ATOM 552 C CA . HIS A 1 70 ? -9.578 -7.183 -3.982 1.00 84.56 70 HIS A CA 1
ATOM 553 C C . HIS A 1 70 ? -10.120 -5.777 -4.258 1.00 84.56 70 HIS A C 1
ATOM 555 O O . HIS A 1 70 ? -10.700 -5.179 -3.357 1.00 84.56 70 HIS A O 1
ATOM 561 N N . GLY A 1 71 ? -10.009 -5.252 -5.483 1.00 81.50 71 GLY A N 1
ATOM 562 C CA . GLY A 1 71 ? -10.577 -3.946 -5.831 1.00 81.50 71 GLY A CA 1
ATOM 563 C C . GLY A 1 71 ? -9.896 -2.797 -5.088 1.00 81.50 71 GLY A C 1
ATOM 564 O O . GLY A 1 71 ? -10.548 -2.017 -4.402 1.00 81.50 71 GLY A O 1
ATOM 565 N N . TRP A 1 72 ? -8.569 -2.731 -5.178 1.00 82.81 72 TRP A N 1
ATOM 566 C CA . TRP A 1 72 ? -7.766 -1.712 -4.502 1.00 82.81 72 TRP A CA 1
ATOM 567 C C . TRP A 1 72 ? -7.764 -0.372 -5.244 1.00 82.81 72 TRP A C 1
ATOM 569 O O . TRP A 1 72 ? -7.220 -0.261 -6.347 1.00 82.81 72 TRP A O 1
ATOM 579 N N . VAL A 1 73 ? -8.318 0.664 -4.606 1.00 79.44 73 VAL A N 1
ATOM 580 C CA . VAL A 1 73 ? -8.210 2.056 -5.070 1.00 79.44 73 VAL A CA 1
ATOM 581 C C . VAL A 1 73 ? -6.898 2.631 -4.553 1.00 79.44 73 VAL A C 1
ATOM 583 O O . VAL A 1 73 ? -6.783 3.040 -3.399 1.00 79.44 73 VAL A O 1
ATOM 586 N N . ALA A 1 74 ? -5.881 2.617 -5.408 1.00 77.06 74 ALA A N 1
ATOM 587 C CA . ALA A 1 74 ? -4.547 3.052 -5.032 1.00 77.06 74 ALA A CA 1
ATOM 588 C C . ALA A 1 74 ? -4.401 4.580 -5.100 1.00 77.06 74 ALA A C 1
ATOM 590 O O . ALA A 1 74 ? -4.665 5.217 -6.118 1.00 77.06 74 ALA A O 1
ATOM 591 N N . LEU A 1 75 ? -3.880 5.145 -4.026 1.00 80.31 75 LEU A N 1
ATOM 592 C CA . LEU A 1 75 ? -3.290 6.464 -3.922 1.00 80.31 75 LEU A CA 1
ATOM 593 C C . LEU A 1 75 ? -1.781 6.365 -4.171 1.00 80.31 75 LEU A C 1
ATOM 595 O O . LEU A 1 75 ? -1.129 5.388 -3.789 1.00 80.31 75 LEU A O 1
ATOM 599 N N . ARG A 1 76 ? -1.209 7.390 -4.792 1.00 79.69 76 ARG A N 1
ATOM 600 C CA . ARG A 1 76 ? 0.225 7.527 -5.041 1.00 79.69 76 ARG A CA 1
ATOM 601 C C . ARG A 1 76 ? 0.757 8.758 -4.326 1.00 79.69 76 ARG A C 1
ATOM 603 O O . ARG A 1 76 ? 0.179 9.834 -4.451 1.00 79.69 76 ARG A O 1
ATOM 610 N N . TYR A 1 77 ? 1.889 8.608 -3.647 1.00 69.62 77 TYR A N 1
ATOM 611 C CA . TYR A 1 77 ? 2.632 9.747 -3.112 1.00 69.62 77 TYR A CA 1
ATOM 612 C C . TYR A 1 77 ? 3.355 10.483 -4.248 1.00 69.62 77 TYR A C 1
ATOM 614 O O . TYR A 1 77 ? 4.016 9.857 -5.081 1.00 69.62 77 TYR A O 1
ATOM 622 N N . ARG A 1 78 ? 3.215 11.807 -4.294 1.00 66.88 78 ARG A N 1
ATOM 623 C CA . ARG A 1 78 ? 3.985 12.721 -5.149 1.00 66.88 78 ARG A CA 1
ATOM 624 C C . ARG A 1 78 ? 4.525 13.865 -4.295 1.00 66.88 78 ARG A C 1
ATOM 626 O O . ARG A 1 78 ? 4.030 14.094 -3.194 1.00 66.88 78 ARG A O 1
ATOM 633 N N . ASP A 1 79 ? 5.494 14.605 -4.822 1.00 63.88 79 ASP A N 1
ATOM 634 C CA . ASP A 1 79 ? 5.991 15.825 -4.187 1.00 63.88 79 ASP A CA 1
ATOM 635 C C . ASP A 1 79 ? 4.811 16.760 -3.863 1.00 63.88 79 ASP A C 1
ATOM 637 O O . ASP A 1 79 ? 4.091 17.212 -4.753 1.00 63.88 79 ASP A O 1
ATOM 641 N N . GLY A 1 80 ? 4.579 16.999 -2.572 1.00 65.19 80 GLY A N 1
ATOM 642 C CA . GLY A 1 80 ? 3.494 17.837 -2.066 1.00 65.19 80 GLY A CA 1
ATOM 643 C C . GLY A 1 80 ? 2.179 17.131 -1.710 1.00 65.19 80 GLY A C 1
ATOM 644 O O . GLY A 1 80 ? 1.266 17.825 -1.268 1.00 65.19 80 GLY A O 1
ATOM 645 N N . GLY A 1 81 ? 2.043 15.800 -1.837 1.00 68.50 81 GLY A N 1
ATOM 646 C CA . GLY A 1 81 ? 0.870 15.102 -1.289 1.00 68.50 81 GLY A CA 1
ATOM 647 C C . GLY A 1 81 ? 0.535 13.719 -1.858 1.00 68.50 81 GLY A C 1
ATOM 648 O O . GLY A 1 81 ? 1.354 13.030 -2.464 1.00 68.50 81 GLY A O 1
ATOM 649 N N . LEU A 1 82 ? -0.713 13.309 -1.627 1.00 71.50 82 LEU A N 1
ATOM 650 C CA . LEU A 1 82 ? -1.311 12.055 -2.090 1.00 71.50 82 LEU A CA 1
ATOM 651 C C . LEU A 1 82 ? -2.262 12.322 -3.261 1.00 71.50 82 LEU A C 1
ATOM 653 O O . LEU A 1 82 ? -3.145 13.170 -3.165 1.00 71.50 82 LEU A O 1
ATOM 657 N N . GLU A 1 83 ? -2.127 11.560 -4.343 1.00 78.75 83 GLU A N 1
ATOM 658 C CA . GLU A 1 83 ? -3.037 11.604 -5.490 1.00 78.75 83 GLU A CA 1
ATOM 659 C C . GLU A 1 83 ? -3.739 10.262 -5.675 1.00 78.75 83 GLU A C 1
ATOM 661 O O . GLU A 1 83 ? -3.099 9.213 -5.657 1.00 78.75 83 GLU A O 1
ATOM 666 N N . THR A 1 84 ? -5.049 10.288 -5.916 1.00 75.69 84 THR A N 1
ATOM 667 C CA . THR A 1 84 ? -5.789 9.081 -6.302 1.00 75.69 84 THR A CA 1
ATOM 668 C C . THR A 1 84 ? -5.420 8.693 -7.728 1.00 75.69 84 THR A C 1
ATOM 670 O O . THR A 1 84 ? -5.609 9.483 -8.652 1.00 75.69 84 THR A O 1
ATOM 673 N N . LEU A 1 85 ? -4.925 7.472 -7.937 1.00 71.75 85 LEU A N 1
ATOM 674 C CA . LEU A 1 85 ? -4.779 6.942 -9.288 1.00 71.75 85 LEU A CA 1
ATOM 675 C C . LEU A 1 85 ? -6.185 6.649 -9.808 1.00 71.75 85 LEU A C 1
ATOM 677 O O . LEU A 1 85 ? -6.898 5.852 -9.198 1.00 71.75 85 LEU A O 1
ATOM 681 N N . ALA A 1 86 ? -6.575 7.354 -10.877 1.00 57.59 86 ALA A N 1
ATOM 682 C CA . ALA A 1 86 ? -7.920 7.342 -11.444 1.00 57.59 86 ALA A CA 1
ATOM 683 C C . ALA A 1 86 ? -8.537 5.940 -11.389 1.00 57.59 86 ALA A C 1
ATOM 685 O O . ALA A 1 86 ? -7.986 4.971 -11.916 1.00 57.59 86 ALA A O 1
ATOM 686 N N . THR A 1 87 ? -9.662 5.849 -10.689 1.00 54.34 87 THR A N 1
ATOM 687 C CA . THR A 1 87 ? -10.449 4.636 -10.543 1.00 54.34 87 THR A CA 1
ATOM 688 C C . THR A 1 87 ? -10.988 4.298 -11.928 1.00 54.34 87 THR A C 1
ATOM 690 O O . THR A 1 87 ? -11.974 4.887 -12.363 1.00 54.34 87 THR A O 1
ATOM 693 N N . GLU A 1 88 ? -10.347 3.390 -12.665 1.00 43.16 88 GLU A N 1
ATOM 694 C CA . GLU A 1 88 ? -11.017 2.754 -13.799 1.00 43.16 88 GLU A CA 1
ATOM 695 C C . GLU A 1 88 ? -12.123 1.861 -13.229 1.00 43.16 88 GLU A C 1
ATOM 697 O O . GLU A 1 88 ? -11.979 0.649 -13.081 1.00 43.16 88 GLU A O 1
ATOM 702 N N . VAL A 1 89 ? -13.246 2.481 -12.873 1.00 41.03 89 VAL A N 1
ATOM 703 C CA . VAL A 1 89 ? -14.526 1.793 -12.805 1.00 41.03 89 VAL A CA 1
ATOM 704 C C . VAL A 1 89 ? -14.906 1.548 -14.260 1.00 41.03 89 VAL A C 1
ATOM 706 O O . VAL A 1 89 ? -15.551 2.381 -14.894 1.00 41.03 89 VAL A O 1
ATOM 709 N N . ARG A 1 90 ? -14.432 0.442 -14.841 1.00 33.12 90 ARG A N 1
ATOM 710 C CA . ARG A 1 90 ? -15.079 -0.067 -16.050 1.00 33.12 90 ARG A CA 1
ATOM 711 C C . ARG A 1 90 ? -16.458 -0.568 -15.628 1.00 33.12 90 ARG A C 1
ATOM 713 O O . ARG A 1 90 ? -16.548 -1.499 -14.830 1.00 33.12 90 ARG A O 1
ATOM 720 N N . ALA A 1 91 ? -17.476 0.153 -16.097 1.00 36.09 91 ALA A N 1
ATOM 721 C CA . ALA A 1 91 ? -18.876 -0.251 -16.080 1.00 36.09 91 ALA A CA 1
ATOM 722 C C . ALA A 1 91 ? -19.082 -1.581 -16.819 1.00 36.09 91 ALA A C 1
ATOM 724 O O . ALA A 1 91 ? -18.282 -1.870 -17.743 1.00 36.09 91 ALA A O 1
#